Protein AF-A0AAJ1VF23-F1 (afdb_monomer_lite)

pLDDT: mean 77.99, std 12.06, range [41.28, 95.44]

Foldseek 3Di:
DDLVVLVVLLVVQLVVCVVVVQDDPPDDPLVSSVSSVVVCVVVVQKDWDPPDAPDDDPHTGIDGDPVSVVVVVVVVVVVVVVVVVVVVVVVVVVVVVVVCVVCVVVVVVVVVVVVVVVVVVVVVD

Secondary structure (DSSP, 8-state):
--HHHHHHHHHHHHHHHHHTTSS-TTS-HHHHHHHHHHHHHHTTSEEE-SS--SEEETTEEEEE-HHHHHHHHHHHHHHHHHHHHHHHHHHHHHHHHHHHHHHHHHHHHHHHHHHHHHHHHHHH-

Sequence (125 aa):
MEIHEVYDEIDFFVKKVVEKGVISNTMCENEKLSLAFRYLKSENIIVSNGTKSQFISGMNSFVIKKKGIELFLKEKEYTENLEKKIKELSIKDLKGNIFQNKYWWIFIIINFFISIAIVFIGKFL

Organism: NCBI:txid985043

Radius of gyration: 29.18 Å; chains: 1; bounding box: 76×28×71 Å

Structure (mmCIF, N/CA/C/O backbone):
data_AF-A0AAJ1VF23-F1
#
_entry.id   AF-A0AAJ1VF23-F1
#
loop_
_atom_site.group_PDB
_atom_site.id
_atom_site.type_symbol
_atom_site.label_atom_id
_atom_site.label_alt_id
_atom_site.label_comp_id
_atom_site.label_asym_id
_atom_site.label_entity_id
_atom_site.label_seq_id
_atom_site.pdbx_PDB_ins_code
_atom_site.Cartn_x
_atom_site.Cartn_y
_atom_site.Cartn_z
_atom_site.occupancy
_atom_site.B_iso_or_equiv
_atom_site.auth_seq_id
_atom_site.auth_comp_id
_atom_site.auth_asym_id
_atom_site.auth_atom_id
_atom_site.pdbx_PDB_model_num
ATOM 1 N N . MET A 1 1 ? 22.154 3.986 -3.456 1.00 45.94 1 MET A N 1
ATOM 2 C CA . MET A 1 1 ? 20.989 3.274 -3.996 1.00 45.94 1 MET A CA 1
ATOM 3 C C . MET A 1 1 ? 21.271 1.814 -3.756 1.00 45.94 1 MET A C 1
ATOM 5 O O . MET A 1 1 ? 22.079 1.216 -4.463 1.00 45.94 1 MET A O 1
ATOM 9 N N . GLU A 1 2 ? 20.798 1.335 -2.614 1.00 41.28 2 GLU A N 1
ATOM 10 C CA . GLU A 1 2 ? 21.008 -0.046 -2.195 1.00 41.28 2 GLU A CA 1
ATOM 11 C C . GLU A 1 2 ? 20.174 -0.954 -3.099 1.00 41.28 2 GLU A C 1
ATOM 13 O O . GLU A 1 2 ? 19.095 -0.575 -3.548 1.00 41.28 2 GLU A O 1
ATOM 18 N N . ILE A 1 3 ? 20.681 -2.149 -3.391 1.00 48.78 3 ILE A N 1
ATOM 19 C CA . ILE A 1 3 ? 20.069 -3.107 -4.326 1.00 48.78 3 ILE A CA 1
ATOM 20 C C . ILE A 1 3 ? 18.597 -3.410 -3.966 1.00 48.78 3 ILE A C 1
ATOM 22 O O . ILE A 1 3 ? 17.820 -3.756 -4.847 1.00 48.78 3 ILE A O 1
ATOM 26 N N . HIS A 1 4 ? 18.195 -3.228 -2.704 1.00 47.97 4 HIS A N 1
ATOM 27 C CA . HIS A 1 4 ? 16.820 -3.410 -2.235 1.00 47.97 4 HIS A CA 1
ATOM 28 C C . HIS A 1 4 ? 15.820 -2.365 -2.758 1.00 47.97 4 HIS A C 1
ATOM 30 O O . HIS A 1 4 ? 14.727 -2.750 -3.158 1.00 47.97 4 HIS A O 1
ATOM 36 N N . GLU A 1 5 ? 16.190 -1.082 -2.849 1.00 56.66 5 GLU A N 1
ATOM 37 C CA . GLU A 1 5 ? 15.273 -0.006 -3.293 1.00 56.66 5 GLU A CA 1
ATOM 38 C C . GLU A 1 5 ? 14.802 -0.214 -4.741 1.00 56.66 5 GLU A C 1
ATOM 40 O O . GLU A 1 5 ? 13.690 0.124 -5.133 1.00 56.66 5 GLU A O 1
ATOM 45 N N . VAL A 1 6 ? 15.673 -0.833 -5.528 1.00 59.69 6 VAL A N 1
ATOM 46 C CA . VAL A 1 6 ? 15.496 -1.157 -6.939 1.00 59.69 6 VAL A CA 1
ATOM 47 C C . VAL A 1 6 ? 14.414 -2.246 -7.111 1.00 59.69 6 VAL A C 1
ATOM 49 O O . VAL A 1 6 ? 13.524 -2.125 -7.953 1.00 59.69 6 VAL A O 1
ATOM 52 N N . TYR A 1 7 ? 14.403 -3.297 -6.292 1.00 63.59 7 TYR A N 1
ATOM 53 C CA . TYR A 1 7 ? 13.386 -4.351 -6.432 1.00 63.59 7 TYR A CA 1
ATOM 54 C C . TYR A 1 7 ? 11.966 -3.858 -6.122 1.00 63.59 7 TYR A C 1
ATOM 56 O O . TYR A 1 7 ? 11.038 -4.208 -6.854 1.00 63.59 7 TYR A O 1
ATOM 64 N N . ASP A 1 8 ? 11.814 -2.984 -5.126 1.00 70.00 8 ASP A N 1
ATOM 65 C CA . ASP A 1 8 ? 10.519 -2.405 -4.746 1.00 70.00 8 ASP A CA 1
ATOM 66 C C . ASP A 1 8 ? 9.925 -1.536 -5.868 1.00 70.00 8 ASP A C 1
ATOM 68 O O . ASP A 1 8 ? 8.719 -1.568 -6.130 1.00 70.00 8 ASP A O 1
ATOM 72 N N . GLU A 1 9 ? 10.774 -0.787 -6.578 1.00 70.81 9 GLU A N 1
ATOM 73 C CA . GLU A 1 9 ? 10.363 0.022 -7.726 1.00 70.81 9 GLU A CA 1
ATOM 74 C C . GLU A 1 9 ? 9.833 -0.848 -8.876 1.00 70.81 9 GLU A C 1
ATOM 76 O O . GLU A 1 9 ? 8.793 -0.532 -9.462 1.00 70.81 9 GLU A O 1
ATOM 81 N N . ILE A 1 10 ? 10.514 -1.954 -9.204 1.00 75.56 10 ILE A N 1
ATOM 82 C CA . ILE A 1 10 ? 10.051 -2.879 -10.251 1.00 75.56 10 ILE A CA 1
ATOM 83 C C . ILE A 1 10 ? 8.731 -3.520 -9.849 1.00 75.56 10 ILE A C 1
ATOM 85 O O . ILE A 1 10 ? 7.803 -3.534 -10.661 1.00 75.56 10 ILE A O 1
ATOM 89 N N . ASP A 1 11 ? 8.648 -4.058 -8.635 1.00 78.44 11 ASP A N 1
ATOM 90 C CA . ASP A 1 11 ? 7.465 -4.786 -8.187 1.00 78.44 11 ASP A CA 1
ATOM 91 C C . ASP A 1 11 ? 6.229 -3.878 -8.186 1.00 78.44 11 ASP A C 1
ATOM 93 O O . ASP A 1 11 ? 5.173 -4.246 -8.710 1.00 78.44 11 ASP A O 1
ATOM 97 N N . PHE A 1 12 ? 6.398 -2.620 -7.758 1.00 82.62 12 PHE A N 1
ATOM 98 C CA . PHE A 1 12 ? 5.371 -1.590 -7.884 1.00 82.62 12 PHE A CA 1
ATOM 99 C C . PHE A 1 12 ? 4.857 -1.453 -9.324 1.00 82.62 12 PHE A C 1
ATOM 101 O O . PHE A 1 12 ? 3.646 -1.465 -9.571 1.00 82.62 12 PHE A O 1
ATOM 108 N N . PHE A 1 13 ? 5.759 -1.326 -10.299 1.00 81.62 13 PHE A N 1
ATOM 109 C CA . PHE A 1 13 ? 5.348 -1.172 -11.689 1.00 81.62 13 PHE A CA 1
ATOM 110 C C . PHE A 1 13 ? 4.708 -2.436 -12.255 1.00 81.62 13 PHE A C 1
ATOM 112 O O . PHE A 1 13 ? 3.707 -2.327 -12.961 1.00 81.62 13 PHE A O 1
ATOM 119 N N . VAL A 1 14 ? 5.226 -3.623 -11.940 1.00 81.69 14 VAL A N 1
ATOM 120 C CA . VAL A 1 14 ? 4.637 -4.902 -12.366 1.00 81.69 14 VAL A CA 1
ATOM 121 C C . VAL A 1 14 ? 3.210 -5.023 -11.837 1.00 81.69 14 VAL A C 1
ATOM 123 O O . VAL A 1 14 ? 2.287 -5.274 -12.616 1.00 81.69 14 VAL A O 1
ATOM 126 N N . LYS A 1 15 ? 3.004 -4.745 -10.547 1.00 83.44 15 LYS A N 1
ATOM 127 C CA . LYS A 1 15 ? 1.683 -4.735 -9.914 1.00 83.44 15 LYS A CA 1
ATOM 128 C C . LYS A 1 15 ? 0.730 -3.757 -10.598 1.00 83.44 15 LYS A C 1
ATOM 130 O O . LYS A 1 15 ? -0.398 -4.116 -10.919 1.00 83.44 15 LYS A O 1
ATOM 135 N N . LYS A 1 16 ? 1.194 -2.552 -10.925 1.00 82.31 16 LYS A N 1
ATOM 136 C CA . LYS A 1 16 ? 0.382 -1.547 -11.627 1.00 82.31 16 LYS A CA 1
ATOM 137 C C . LYS A 1 16 ? -0.034 -1.988 -13.034 1.00 82.31 16 LYS A C 1
ATOM 139 O O . LYS A 1 16 ? -1.115 -1.641 -13.505 1.00 82.31 16 LYS A O 1
ATOM 144 N N . VAL A 1 17 ? 0.823 -2.731 -13.732 1.00 82.94 17 VAL A N 1
ATOM 145 C CA . VAL A 1 17 ? 0.514 -3.285 -15.061 1.00 82.94 17 VAL A CA 1
ATOM 146 C C . VAL A 1 17 ? -0.508 -4.422 -14.959 1.00 82.94 17 VAL A C 1
ATOM 148 O O . VAL A 1 17 ? -1.411 -4.515 -15.793 1.00 82.94 17 VAL A O 1
ATOM 151 N N . VAL A 1 18 ? -0.413 -5.235 -13.908 1.00 83.62 18 VAL A N 1
ATOM 152 C CA . VAL A 1 18 ? -1.404 -6.258 -13.557 1.00 83.62 18 VAL A CA 1
ATOM 153 C C . VAL A 1 18 ? -2.764 -5.633 -13.225 1.00 83.62 18 VAL A C 1
ATOM 155 O O . VAL A 1 18 ? -3.775 -6.049 -13.784 1.00 83.62 18 VAL A O 1
ATOM 158 N N . GLU A 1 19 ? -2.807 -4.595 -12.387 1.00 82.25 19 GLU A N 1
ATOM 159 C CA . GLU A 1 19 ? -4.043 -3.878 -12.023 1.00 82.25 19 GLU A CA 1
ATOM 160 C C . GLU A 1 19 ? -4.741 -3.253 -13.237 1.00 82.25 19 GLU A C 1
ATOM 162 O O . GLU A 1 19 ? -5.967 -3.204 -13.304 1.00 82.25 19 GLU A O 1
ATOM 167 N N . LYS A 1 20 ? -3.967 -2.822 -14.238 1.00 80.38 20 LYS A N 1
ATOM 168 C CA . LYS A 1 20 ? -4.489 -2.334 -15.523 1.00 80.38 20 LYS A CA 1
ATOM 169 C C . LYS A 1 20 ? -5.028 -3.441 -16.440 1.00 80.38 20 LYS A C 1
ATOM 171 O O . LYS A 1 20 ? -5.524 -3.126 -17.519 1.00 80.38 20 LYS A O 1
ATOM 176 N N . GLY A 1 21 ? -4.908 -4.713 -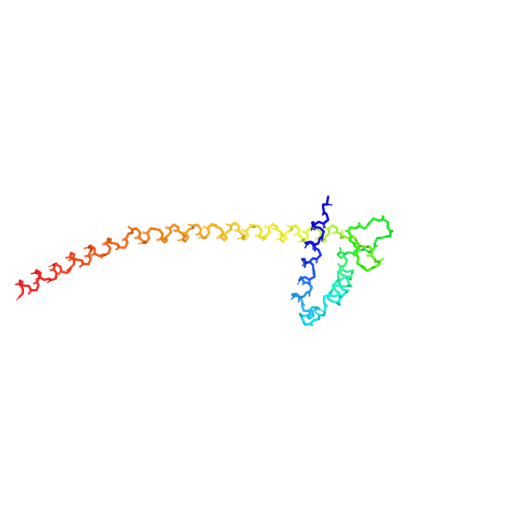16.059 1.00 78.94 21 GLY A N 1
ATOM 177 C CA . GLY A 1 21 ? -5.383 -5.861 -16.835 1.00 78.94 21 GLY A CA 1
ATOM 178 C C . GLY A 1 21 ? -4.508 -6.225 -18.037 1.00 78.94 21 GLY A C 1
ATOM 179 O O . GLY A 1 21 ? -4.926 -7.015 -18.878 1.00 78.94 21 GLY A O 1
ATOM 180 N N . VAL A 1 22 ? -3.298 -5.666 -18.138 1.00 76.94 22 VAL A N 1
ATOM 181 C CA . VAL A 1 22 ? -2.366 -5.950 -19.246 1.00 76.94 22 VAL A CA 1
ATOM 182 C C . VAL A 1 22 ? -1.701 -7.320 -19.071 1.00 76.94 22 VAL A C 1
ATOM 184 O O . VAL A 1 22 ? -1.320 -7.957 -20.051 1.00 76.94 22 VAL A O 1
ATOM 187 N N . ILE A 1 23 ? -1.565 -7.785 -17.826 1.00 80.44 23 ILE A N 1
ATOM 188 C CA . ILE A 1 23 ? -0.938 -9.060 -17.468 1.00 80.44 23 ILE A CA 1
ATOM 189 C C . ILE A 1 23 ? -1.907 -9.854 -16.594 1.00 80.44 23 ILE A C 1
ATOM 191 O O . ILE A 1 23 ? -2.470 -9.315 -15.644 1.00 80.44 23 ILE A O 1
ATOM 195 N N . SER A 1 24 ? -2.079 -11.143 -16.895 1.00 75.56 24 SER A N 1
ATOM 196 C CA . SER A 1 24 ? -2.911 -12.031 -16.080 1.00 75.56 24 SER A CA 1
ATOM 197 C C . SER A 1 24 ? -2.193 -12.463 -14.800 1.00 75.56 24 SER A C 1
ATOM 199 O O . SER A 1 24 ? -1.013 -12.826 -14.813 1.00 75.56 24 SER A O 1
ATOM 201 N N . ASN A 1 25 ? -2.944 -12.549 -13.701 1.00 71.62 25 ASN A N 1
ATOM 202 C CA . ASN A 1 25 ? -2.461 -13.088 -12.428 1.00 71.62 25 ASN A CA 1
ATOM 203 C C . ASN A 1 25 ? -2.074 -14.568 -12.493 1.00 71.62 25 ASN A C 1
ATOM 205 O O . ASN A 1 25 ? -1.297 -15.021 -11.654 1.00 71.62 25 ASN A O 1
ATOM 209 N N . THR A 1 26 ? -2.551 -15.302 -13.497 1.00 73.88 26 THR A N 1
ATOM 210 C CA . THR A 1 26 ? -2.288 -16.738 -13.668 1.00 73.88 26 THR A CA 1
ATOM 211 C C . THR A 1 26 ? -0.977 -17.051 -14.395 1.00 73.88 26 THR A C 1
ATOM 213 O O . THR A 1 26 ? -0.611 -18.217 -14.494 1.00 73.88 26 THR A O 1
ATOM 216 N N . MET A 1 27 ? -0.271 -16.039 -14.913 1.00 75.69 27 MET A N 1
ATOM 217 C CA . MET A 1 27 ? 0.988 -16.221 -15.651 1.00 75.69 27 MET A CA 1
ATOM 218 C C . MET A 1 27 ? 2.180 -16.520 -14.729 1.00 75.69 27 MET A C 1
ATOM 220 O O . MET A 1 27 ? 2.195 -16.123 -13.558 1.00 75.69 27 MET A O 1
ATOM 224 N N . CYS A 1 28 ? 3.207 -17.175 -15.278 1.00 77.31 28 CYS A N 1
ATOM 225 C CA . CYS A 1 28 ? 4.479 -17.404 -14.590 1.00 77.31 28 CYS A CA 1
ATOM 226 C C . CYS A 1 28 ? 5.217 -16.071 -14.347 1.00 77.31 28 CYS A C 1
ATOM 228 O O . CYS A 1 28 ? 5.140 -15.158 -15.169 1.00 77.31 28 CYS A O 1
ATOM 230 N N . GLU A 1 29 ? 5.953 -15.943 -13.238 1.00 74.12 29 GLU A N 1
ATOM 231 C CA . GLU A 1 29 ? 6.621 -14.688 -12.839 1.00 74.12 29 GLU A CA 1
ATOM 232 C C . GLU A 1 29 ? 7.556 -14.123 -13.916 1.00 74.12 29 GLU A C 1
ATOM 234 O O . GLU A 1 29 ? 7.521 -12.927 -14.207 1.00 74.12 29 GLU A O 1
ATOM 239 N 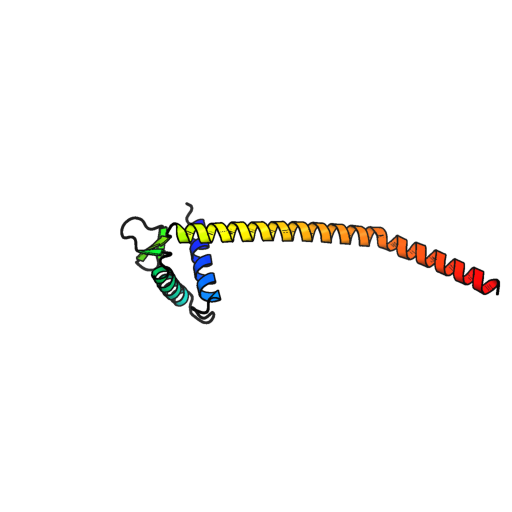N . ASN A 1 30 ? 8.327 -14.983 -14.583 1.00 72.25 30 ASN A N 1
ATOM 240 C CA . ASN A 1 30 ? 9.238 -14.559 -15.650 1.00 72.25 30 ASN A CA 1
ATOM 241 C C . ASN A 1 30 ? 8.496 -13.973 -16.863 1.00 72.25 30 ASN A C 1
ATOM 243 O O . ASN A 1 30 ? 8.962 -13.017 -17.488 1.00 72.25 30 ASN A O 1
ATOM 247 N N . GLU A 1 31 ? 7.321 -14.514 -17.190 1.00 73.50 31 GLU A N 1
ATOM 248 C CA . GLU A 1 31 ? 6.481 -14.005 -18.277 1.00 73.50 31 GLU A CA 1
ATOM 249 C C . GLU A 1 31 ? 5.834 -12.674 -17.895 1.00 73.50 31 GLU A C 1
ATOM 251 O O . GLU A 1 31 ? 5.837 -11.736 -18.697 1.00 73.50 31 GLU A O 1
ATOM 256 N N . LYS A 1 32 ? 5.356 -12.559 -16.648 1.00 78.62 32 LYS A N 1
ATOM 257 C CA . LYS A 1 32 ? 4.828 -11.307 -16.090 1.00 78.62 32 LYS A CA 1
ATOM 258 C C . LYS A 1 32 ? 5.872 -10.198 -16.173 1.00 78.62 32 LYS A C 1
ATOM 260 O O . LYS A 1 32 ? 5.583 -9.129 -16.701 1.00 78.62 32 LYS A O 1
ATOM 265 N N . LEU A 1 33 ? 7.099 -10.467 -15.733 1.00 76.75 33 LEU A N 1
ATOM 266 C CA . LEU A 1 33 ? 8.198 -9.504 -15.787 1.00 76.75 33 LEU A CA 1
ATOM 267 C C . LEU A 1 33 ? 8.510 -9.073 -17.223 1.00 76.75 33 LEU A C 1
ATOM 269 O O . LEU A 1 33 ? 8.597 -7.880 -17.506 1.00 76.75 33 LEU A O 1
ATOM 273 N N . SER A 1 34 ? 8.617 -10.020 -18.155 1.00 76.44 34 SER A N 1
ATOM 274 C CA . SER A 1 34 ? 8.899 -9.723 -19.565 1.00 76.44 34 SER A CA 1
ATOM 275 C C . SER A 1 34 ? 7.824 -8.835 -20.209 1.00 76.44 34 SER A C 1
ATOM 277 O O . SER A 1 34 ? 8.139 -7.840 -20.876 1.00 76.44 34 SER A O 1
ATOM 279 N N . LEU A 1 35 ? 6.546 -9.147 -19.975 1.00 79.31 35 LEU A N 1
ATOM 280 C CA . LEU A 1 35 ? 5.422 -8.352 -20.473 1.00 79.31 35 LEU A CA 1
ATOM 281 C C . LEU A 1 35 ? 5.352 -6.980 -19.799 1.00 79.31 35 LEU A C 1
ATOM 283 O O . LEU A 1 35 ? 5.131 -5.978 -20.484 1.00 79.31 35 LEU A O 1
ATOM 287 N N . ALA A 1 36 ? 5.613 -6.913 -18.492 1.00 81.94 36 ALA A N 1
ATOM 288 C CA . ALA A 1 36 ? 5.658 -5.661 -17.751 1.00 81.94 36 ALA A CA 1
ATOM 289 C C . ALA A 1 36 ? 6.754 -4.752 -18.305 1.00 81.94 36 ALA A C 1
ATOM 291 O O . ALA A 1 36 ? 6.477 -3.606 -18.646 1.00 81.94 36 ALA A O 1
ATOM 292 N N . PHE A 1 37 ? 7.971 -5.260 -18.512 1.00 80.12 37 PHE A N 1
ATOM 293 C CA . PHE A 1 37 ? 9.053 -4.473 -19.104 1.00 80.12 37 PHE A CA 1
ATOM 294 C C . PHE A 1 37 ? 8.725 -3.999 -20.522 1.00 80.12 37 PHE A C 1
ATOM 296 O O . PHE A 1 37 ? 9.009 -2.849 -20.864 1.00 80.12 37 PHE A O 1
ATOM 303 N N . ARG A 1 38 ? 8.082 -4.832 -21.349 1.00 79.50 38 ARG A N 1
ATOM 304 C CA . ARG A 1 38 ? 7.600 -4.414 -22.675 1.00 79.50 38 ARG A CA 1
ATOM 305 C C . ARG A 1 38 ? 6.616 -3.249 -22.584 1.00 79.50 38 ARG A C 1
ATOM 307 O O . ARG A 1 38 ? 6.793 -2.263 -23.298 1.00 79.50 38 ARG A O 1
ATOM 314 N N . TYR A 1 39 ? 5.634 -3.345 -21.695 1.00 83.00 39 TYR A N 1
ATOM 315 C CA . TYR A 1 39 ? 4.633 -2.303 -21.489 1.00 83.00 39 TYR A CA 1
ATOM 316 C C . TYR A 1 39 ? 5.244 -1.014 -20.916 1.00 83.00 39 TYR A C 1
ATOM 318 O O . TYR A 1 39 ? 5.009 0.083 -21.414 1.00 83.00 39 TYR A O 1
ATOM 326 N N . LEU A 1 40 ? 6.105 -1.121 -19.906 1.00 83.38 40 LEU A N 1
ATOM 327 C CA . LEU A 1 40 ? 6.786 0.033 -19.313 1.00 83.38 40 LEU A CA 1
ATOM 328 C C . LEU A 1 40 ? 7.703 0.733 -20.324 1.00 83.38 40 LEU A C 1
ATOM 330 O O . LEU A 1 40 ? 7.865 1.955 -20.275 1.00 83.38 40 LEU A O 1
ATOM 334 N N . LYS A 1 41 ? 8.285 -0.023 -21.264 1.00 81.62 41 LYS A N 1
ATOM 335 C CA . LYS A 1 41 ? 9.055 0.531 -22.379 1.00 81.62 41 LYS A CA 1
ATOM 336 C C . LYS A 1 41 ? 8.155 1.276 -23.368 1.00 81.62 41 LYS A C 1
ATOM 338 O O . LYS A 1 41 ? 8.520 2.380 -23.766 1.00 81.62 41 LYS A O 1
ATOM 343 N N . SER A 1 42 ? 6.990 0.730 -23.740 1.00 81.31 42 SER A N 1
ATOM 344 C CA . SER A 1 42 ? 6.040 1.428 -24.628 1.00 81.31 42 SER A CA 1
ATOM 345 C C . SER A 1 42 ? 5.462 2.693 -23.994 1.00 81.31 42 SER A C 1
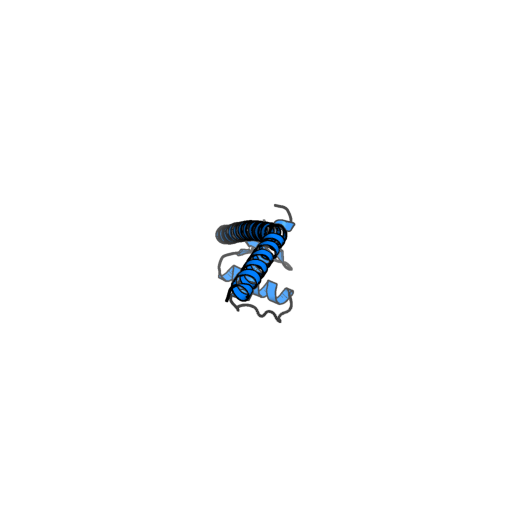ATOM 347 O O . SER A 1 42 ? 5.295 3.697 -24.676 1.00 81.31 42 SER A O 1
ATOM 349 N N . GLU A 1 43 ? 5.249 2.686 -22.679 1.00 81.19 43 GLU A N 1
ATOM 350 C CA . GLU A 1 43 ? 4.804 3.850 -21.897 1.00 81.19 43 GLU A CA 1
ATOM 351 C C . GLU A 1 43 ? 5.921 4.871 -21.622 1.00 81.19 43 GLU A C 1
ATOM 353 O O . GLU A 1 43 ? 5.705 5.896 -20.966 1.00 81.19 43 GLU A O 1
ATOM 358 N N . ASN A 1 44 ? 7.132 4.608 -22.123 1.00 80.44 44 ASN A N 1
ATOM 359 C CA . ASN A 1 44 ? 8.297 5.468 -21.967 1.00 80.44 44 ASN A CA 1
ATOM 360 C C . ASN A 1 44 ? 8.686 5.708 -20.492 1.00 80.44 44 ASN A C 1
ATOM 362 O O . ASN A 1 44 ? 9.212 6.768 -20.143 1.00 80.44 44 ASN A O 1
ATOM 366 N N . ILE A 1 45 ? 8.407 4.730 -19.626 1.00 81.94 45 ILE A N 1
ATOM 367 C CA . ILE A 1 45 ? 8.735 4.740 -18.193 1.00 81.94 45 ILE A CA 1
ATOM 368 C C . ILE A 1 45 ? 10.154 4.209 -17.976 1.00 81.94 45 ILE A C 1
ATOM 370 O O . ILE A 1 45 ? 10.877 4.737 -17.134 1.00 81.94 45 ILE A O 1
ATOM 374 N N . ILE A 1 46 ? 10.580 3.227 -18.775 1.00 81.69 46 ILE A N 1
ATOM 375 C CA . ILE A 1 46 ? 11.931 2.652 -18.729 1.00 81.69 46 ILE A CA 1
ATOM 376 C C . ILE A 1 46 ? 12.631 2.738 -20.085 1.00 81.69 46 ILE A C 1
ATOM 378 O O . ILE A 1 46 ? 11.987 2.742 -21.136 1.00 81.69 46 ILE A O 1
ATOM 382 N N . VAL A 1 47 ? 13.964 2.767 -20.071 1.00 79.56 47 VAL A N 1
ATOM 383 C CA . VAL A 1 47 ? 14.807 2.699 -21.275 1.00 79.56 47 VAL A CA 1
ATOM 384 C C . VAL A 1 47 ? 15.916 1.674 -21.081 1.00 79.56 47 VAL A C 1
ATOM 386 O O . VAL A 1 47 ? 16.484 1.562 -19.998 1.00 79.56 47 VAL A O 1
ATOM 389 N N . SER A 1 48 ? 16.227 0.923 -22.139 1.00 72.50 48 SER A N 1
ATOM 390 C CA . SER A 1 48 ? 17.381 0.023 -22.174 1.00 72.50 48 SER A CA 1
ATOM 391 C C . SER A 1 48 ? 18.670 0.841 -22.205 1.00 72.50 48 SER A C 1
ATOM 393 O O . SER A 1 48 ? 18.839 1.667 -23.102 1.00 72.50 48 SER A O 1
ATOM 395 N N . ASN A 1 49 ? 19.573 0.616 -21.257 1.00 65.06 49 ASN A N 1
ATOM 396 C CA . ASN A 1 49 ? 20.845 1.323 -21.185 1.00 65.06 49 ASN A CA 1
ATOM 397 C C . ASN A 1 49 ? 22.006 0.358 -21.430 1.00 65.06 49 ASN A C 1
ATOM 399 O O . ASN A 1 49 ? 22.072 -0.673 -20.776 1.00 65.06 49 ASN A O 1
ATOM 403 N N . GLY A 1 50 ? 22.924 0.689 -22.339 1.00 56.22 50 GLY A N 1
ATOM 404 C CA . GLY A 1 50 ? 24.085 -0.153 -22.653 1.00 56.22 50 GLY A CA 1
ATOM 405 C C . GLY A 1 50 ? 25.250 -0.037 -21.663 1.00 56.22 50 GLY A C 1
ATOM 406 O O . GLY A 1 50 ? 26.143 -0.872 -21.698 1.00 56.22 50 GLY A O 1
ATOM 407 N N . THR A 1 51 ? 25.275 0.988 -20.798 1.00 53.50 51 THR A N 1
ATOM 408 C CA . THR A 1 51 ? 26.473 1.303 -19.986 1.00 53.50 51 THR A CA 1
ATOM 409 C C . THR A 1 51 ? 26.216 1.671 -18.521 1.00 53.50 51 THR A C 1
ATOM 411 O O . THR A 1 51 ? 27.138 1.576 -17.717 1.00 53.50 51 THR A O 1
ATOM 414 N N . LYS A 1 52 ? 24.996 2.065 -18.124 1.00 52.66 52 LYS A N 1
ATOM 415 C CA . LYS A 1 52 ? 24.636 2.317 -16.710 1.00 52.66 52 LYS A CA 1
ATOM 416 C C . LYS A 1 52 ? 23.291 1.679 -16.373 1.00 52.66 52 LYS A C 1
ATOM 418 O O . LYS A 1 52 ? 22.241 2.270 -16.602 1.00 52.66 52 LYS A O 1
ATOM 423 N N . SER A 1 53 ? 23.312 0.452 -15.877 1.00 51.66 53 SER A N 1
ATOM 424 C CA . SER A 1 53 ? 22.108 -0.275 -15.480 1.00 51.66 53 SER A CA 1
ATOM 425 C C . SER A 1 53 ? 21.692 0.092 -14.059 1.00 51.66 53 SER A C 1
ATOM 427 O O . SER A 1 53 ? 22.513 -0.004 -13.152 1.00 51.66 53 SER A O 1
ATOM 429 N N . GLN A 1 54 ? 20.428 0.457 -13.852 1.00 57.16 54 GLN A N 1
ATOM 430 C CA . GLN A 1 54 ? 19.820 0.402 -12.516 1.00 57.16 54 GLN A CA 1
ATOM 431 C C . GLN A 1 54 ? 19.216 -0.987 -12.257 1.00 57.16 54 GLN A C 1
ATOM 433 O O . GLN A 1 54 ? 19.156 -1.424 -11.118 1.00 57.16 54 GLN A O 1
ATOM 438 N N . PHE A 1 55 ? 18.855 -1.710 -13.325 1.00 58.97 55 PHE A N 1
ATOM 439 C CA . PHE A 1 55 ? 18.171 -3.003 -13.273 1.00 58.97 55 PHE A CA 1
ATOM 440 C C . PHE A 1 55 ? 18.764 -3.971 -14.292 1.00 58.97 55 PHE A C 1
ATOM 442 O O . PHE A 1 55 ? 19.094 -3.536 -15.396 1.00 58.97 55 PHE A O 1
ATOM 449 N N . ILE A 1 56 ? 18.842 -5.265 -13.970 1.00 55.34 56 ILE A N 1
ATOM 450 C CA . ILE A 1 56 ? 19.272 -6.328 -14.891 1.00 55.34 56 ILE A CA 1
ATOM 451 C C . ILE A 1 56 ? 18.176 -7.394 -14.929 1.00 55.34 56 ILE A C 1
ATOM 453 O O . ILE A 1 56 ? 17.884 -8.009 -13.910 1.00 55.34 56 ILE A O 1
ATOM 457 N N . SER A 1 57 ? 17.582 -7.631 -16.100 1.00 53.84 57 SER A N 1
ATOM 458 C CA . SER A 1 57 ? 16.659 -8.754 -16.314 1.00 53.84 57 SER A CA 1
ATOM 459 C C . SER A 1 57 ? 17.178 -9.634 -17.442 1.00 53.84 57 SER A C 1
ATOM 461 O O . SER A 1 57 ? 17.196 -9.210 -18.602 1.00 53.84 57 SER A O 1
ATOM 463 N N . GLY A 1 58 ? 17.586 -10.861 -17.105 1.00 55.81 58 GLY A N 1
ATOM 464 C CA . GLY A 1 58 ? 18.057 -11.895 -18.034 1.00 55.81 58 GLY A CA 1
ATOM 465 C C . GLY A 1 58 ? 19.376 -11.553 -18.742 1.00 55.81 58 GLY A C 1
ATOM 466 O O . GLY A 1 58 ? 20.388 -12.191 -18.488 1.00 55.81 58 GLY A O 1
ATOM 467 N N . MET A 1 59 ? 19.365 -10.545 -19.619 1.00 50.34 59 MET A N 1
ATOM 468 C CA . MET A 1 59 ? 20.522 -10.041 -20.382 1.00 50.34 59 MET A CA 1
ATOM 469 C C . MET A 1 59 ? 20.464 -8.530 -20.677 1.00 50.34 59 MET A C 1
ATOM 471 O O . MET A 1 59 ? 21.413 -7.981 -21.228 1.00 50.34 59 MET A O 1
ATOM 475 N N . ASN A 1 60 ? 19.371 -7.843 -20.323 1.00 56.94 60 ASN A N 1
ATOM 476 C CA . ASN A 1 60 ? 19.176 -6.433 -20.650 1.00 56.94 60 ASN A CA 1
ATOM 477 C C . ASN A 1 60 ? 19.179 -5.568 -19.396 1.00 56.94 60 ASN A C 1
ATOM 479 O O . ASN A 1 60 ? 18.505 -5.868 -18.407 1.00 56.94 60 ASN A O 1
ATOM 483 N N . SER A 1 61 ? 19.904 -4.461 -19.487 1.00 64.75 61 SER A N 1
ATOM 484 C CA . SER A 1 61 ? 19.961 -3.435 -18.465 1.00 64.75 61 SER A CA 1
ATOM 485 C C . SER A 1 61 ? 18.961 -2.316 -18.722 1.00 64.75 61 SER A C 1
ATOM 487 O O . SER A 1 61 ? 18.922 -1.750 -19.817 1.00 64.75 61 SER A O 1
ATOM 489 N N . PHE A 1 62 ? 18.177 -1.959 -17.706 1.00 69.19 62 PHE A N 1
ATOM 490 C CA . PHE A 1 62 ? 17.170 -0.901 -17.793 1.00 69.19 62 PHE A CA 1
ATOM 491 C C . PHE A 1 62 ? 17.462 0.246 -16.819 1.00 69.19 62 PHE A C 1
ATOM 493 O O . PHE A 1 62 ? 18.145 0.075 -15.806 1.00 69.19 62 PHE A O 1
ATOM 500 N N . VAL A 1 63 ? 16.950 1.429 -17.159 1.00 75.44 63 VAL A N 1
ATOM 501 C CA . VAL A 1 63 ? 16.954 2.644 -16.335 1.00 75.44 63 VAL A CA 1
ATOM 502 C C . VAL A 1 63 ? 15.541 3.205 -16.304 1.00 75.44 63 VAL A C 1
ATOM 504 O O . VAL A 1 63 ? 14.908 3.343 -17.359 1.00 75.44 63 VAL A O 1
ATOM 507 N N . ILE A 1 64 ? 15.054 3.541 -15.110 1.00 78.69 64 ILE A N 1
ATOM 508 C CA . ILE A 1 64 ? 13.758 4.197 -14.942 1.00 78.69 64 ILE A CA 1
ATOM 509 C C . ILE A 1 64 ? 13.929 5.685 -15.245 1.00 78.69 64 ILE A C 1
ATOM 511 O O . ILE A 1 64 ? 14.842 6.359 -14.767 1.00 78.69 64 ILE A O 1
ATOM 515 N N . LYS A 1 65 ? 13.047 6.221 -16.084 1.00 81.44 65 LYS A N 1
ATOM 516 C CA . LYS A 1 65 ? 13.017 7.649 -16.403 1.00 81.44 65 LYS A CA 1
ATOM 517 C C . LYS A 1 65 ? 12.491 8.452 -15.223 1.00 81.44 65 LYS A C 1
ATOM 519 O O . LYS A 1 65 ? 11.693 7.963 -14.432 1.00 81.44 65 LYS A O 1
ATOM 524 N N . LYS A 1 66 ? 12.828 9.743 -15.192 1.00 77.94 66 LYS A N 1
ATOM 525 C CA . LYS A 1 66 ? 12.350 10.693 -14.173 1.00 77.94 66 LYS A CA 1
ATOM 526 C C . LYS A 1 66 ? 10.836 10.596 -13.913 1.00 77.94 66 LYS A C 1
ATOM 528 O O . LYS A 1 66 ? 10.428 10.538 -12.764 1.00 77.94 66 LYS A O 1
ATOM 533 N N . LYS A 1 67 ? 10.024 10.467 -14.972 1.00 79.31 67 LYS A N 1
ATOM 534 C CA . LYS A 1 67 ? 8.563 10.272 -14.877 1.00 79.31 67 LYS A CA 1
ATOM 535 C C . LYS A 1 67 ? 8.168 9.020 -14.078 1.00 79.31 67 LYS A C 1
ATOM 537 O O . LYS A 1 67 ? 7.185 9.048 -13.349 1.00 79.31 67 LYS A O 1
ATOM 542 N N . GLY A 1 68 ? 8.903 7.918 -14.232 1.00 79.31 68 GLY A N 1
ATOM 543 C CA . GLY A 1 68 ? 8.691 6.702 -13.447 1.00 79.31 68 GLY A CA 1
ATOM 544 C C . GLY A 1 68 ? 9.032 6.925 -11.977 1.00 79.31 68 GLY A C 1
ATOM 545 O O . GLY A 1 68 ? 8.207 6.649 -11.116 1.00 79.31 68 GLY A O 1
ATOM 546 N N . ILE A 1 69 ? 10.188 7.530 -11.702 1.00 80.00 69 ILE A N 1
ATOM 547 C CA . ILE A 1 69 ? 10.616 7.851 -10.333 1.00 80.00 69 ILE A CA 1
ATOM 548 C C . ILE A 1 69 ? 9.585 8.755 -9.636 1.00 80.00 69 ILE A C 1
ATOM 550 O O . ILE A 1 69 ? 9.181 8.478 -8.513 1.00 80.00 69 ILE A O 1
ATOM 554 N N . GLU A 1 70 ? 9.089 9.794 -10.314 1.00 82.44 70 GLU A N 1
ATOM 555 C CA . GLU A 1 70 ? 8.045 10.683 -9.783 1.00 82.44 70 GLU A CA 1
ATOM 556 C C . GLU A 1 70 ? 6.742 9.933 -9.461 1.00 82.44 70 GLU A C 1
ATOM 558 O O . GLU A 1 70 ? 6.119 10.187 -8.430 1.00 82.44 70 GLU A O 1
ATOM 563 N N . LEU A 1 71 ? 6.334 8.990 -10.317 1.00 83.31 71 LEU A N 1
ATOM 564 C CA . LEU A 1 71 ? 5.152 8.160 -10.073 1.00 83.31 71 LEU A CA 1
ATOM 565 C C . LEU A 1 71 ? 5.330 7.245 -8.860 1.00 83.31 71 LEU A C 1
ATOM 567 O O . LEU A 1 71 ? 4.391 7.101 -8.082 1.00 83.31 71 LEU A O 1
ATOM 571 N N . PHE A 1 72 ? 6.507 6.642 -8.708 1.00 83.19 72 PHE A N 1
ATOM 572 C CA . PHE A 1 72 ? 6.818 5.774 -7.576 1.00 83.19 72 PHE A CA 1
ATOM 573 C C . PHE A 1 72 ? 6.857 6.556 -6.259 1.00 83.19 72 PHE A C 1
ATOM 575 O O . PHE A 1 72 ? 6.196 6.175 -5.297 1.00 83.19 72 PHE A O 1
ATOM 582 N N . LEU A 1 73 ? 7.552 7.698 -6.229 1.00 82.88 73 LEU A N 1
ATOM 583 C CA . LEU A 1 73 ? 7.638 8.542 -5.034 1.00 82.88 73 LEU A CA 1
ATOM 584 C C . LEU A 1 73 ? 6.262 9.034 -4.576 1.00 82.88 73 LEU A C 1
ATOM 586 O O . LEU A 1 73 ? 5.973 9.017 -3.382 1.00 82.88 73 LEU A O 1
ATOM 590 N N . LYS A 1 74 ? 5.394 9.415 -5.519 1.00 87.06 74 LYS A N 1
ATOM 591 C CA . LYS A 1 74 ? 4.025 9.837 -5.206 1.00 87.06 74 LYS A CA 1
ATOM 592 C C . LYS A 1 74 ? 3.196 8.708 -4.589 1.00 87.06 74 LYS A C 1
ATOM 594 O O . LYS A 1 74 ? 2.422 8.957 -3.668 1.00 87.06 74 LYS A O 1
ATOM 599 N N . GLU A 1 75 ? 3.343 7.482 -5.087 1.00 85.81 75 GLU A N 1
ATOM 600 C CA . GLU A 1 75 ? 2.653 6.325 -4.510 1.00 85.81 75 GLU A CA 1
ATOM 601 C C . GLU A 1 75 ? 3.176 6.000 -3.110 1.00 85.81 75 GLU A C 1
ATOM 603 O O . GLU A 1 75 ? 2.398 5.728 -2.194 1.00 85.81 75 GLU A O 1
ATOM 608 N N . LYS A 1 76 ? 4.497 6.059 -2.929 1.00 85.19 76 LYS A N 1
ATOM 609 C CA . LYS A 1 76 ? 5.132 5.818 -1.637 1.00 85.19 76 LYS A CA 1
ATOM 610 C C . LYS A 1 76 ? 4.629 6.811 -0.593 1.00 85.19 76 LYS A C 1
ATOM 612 O O . LYS A 1 76 ? 4.165 6.401 0.465 1.00 85.19 76 LYS A O 1
ATOM 617 N N . GLU A 1 77 ? 4.610 8.099 -0.929 1.00 87.62 77 GLU A N 1
ATOM 618 C CA . GLU A 1 77 ? 4.065 9.145 -0.059 1.00 87.62 77 GLU A CA 1
ATOM 619 C C . GLU A 1 77 ? 2.577 8.913 0.258 1.00 87.62 77 GLU A C 1
ATOM 621 O O . GLU A 1 77 ? 2.133 9.078 1.397 1.00 87.62 77 GLU A O 1
ATOM 626 N N . TYR A 1 78 ? 1.787 8.499 -0.735 1.00 87.06 78 TYR A N 1
ATOM 627 C CA . TYR A 1 78 ? 0.380 8.164 -0.528 1.00 87.06 78 TYR A CA 1
ATOM 628 C C . TYR A 1 78 ? 0.203 6.986 0.441 1.00 87.06 78 TYR A C 1
ATOM 630 O O . TYR A 1 78 ? -0.610 7.069 1.365 1.00 87.06 78 TYR A O 1
ATOM 638 N N . THR A 1 79 ? 0.998 5.929 0.274 1.00 85.75 79 THR A N 1
ATOM 639 C CA . THR A 1 79 ? 0.973 4.731 1.124 1.00 85.75 79 THR A CA 1
ATOM 640 C C . THR A 1 79 ? 1.374 5.069 2.557 1.00 85.75 79 THR A C 1
ATOM 642 O O . THR A 1 79 ? 0.640 4.748 3.489 1.00 85.75 79 THR A O 1
ATOM 645 N N . GLU A 1 80 ? 2.457 5.823 2.747 1.00 88.12 80 GLU A N 1
ATOM 646 C CA . GLU A 1 80 ? 2.894 6.290 4.068 1.00 88.12 80 GLU A CA 1
ATOM 647 C C . GLU A 1 80 ? 1.817 7.142 4.763 1.00 88.12 80 GLU A C 1
ATOM 649 O O . GLU A 1 80 ? 1.594 7.037 5.973 1.00 88.12 80 GLU A O 1
ATOM 654 N N . ASN A 1 81 ? 1.106 7.982 4.009 1.00 89.69 81 ASN A N 1
ATOM 655 C CA . ASN A 1 81 ? 0.004 8.780 4.542 1.00 89.69 81 ASN A CA 1
ATOM 656 C C . ASN A 1 81 ? -1.212 7.925 4.926 1.00 89.69 81 ASN A C 1
ATOM 658 O O . ASN A 1 81 ? -1.872 8.216 5.929 1.00 89.69 81 ASN A O 1
ATOM 662 N N . LEU A 1 82 ? -1.519 6.873 4.164 1.00 87.50 82 LEU A N 1
ATOM 663 C CA . LEU A 1 82 ? -2.562 5.915 4.525 1.00 87.50 82 LEU A CA 1
ATOM 664 C C . LEU A 1 82 ? -2.198 5.139 5.789 1.00 87.50 82 LEU A C 1
ATOM 666 O O . LEU A 1 82 ? -3.029 5.037 6.689 1.00 87.50 82 LEU A O 1
ATOM 670 N N . GLU A 1 83 ? -0.963 4.660 5.908 1.00 87.56 83 GLU A N 1
ATOM 671 C CA . GLU A 1 83 ? -0.494 3.955 7.103 1.00 87.56 83 GLU A CA 1
ATOM 672 C C . GLU A 1 83 ? -0.573 4.834 8.354 1.00 87.56 83 GLU A C 1
ATOM 674 O O . GLU A 1 83 ? -1.055 4.387 9.398 1.00 87.56 83 GLU A O 1
ATOM 679 N N . LYS A 1 84 ? -0.188 6.114 8.249 1.00 89.56 84 LYS A N 1
ATOM 680 C CA . LYS A 1 84 ? -0.364 7.087 9.339 1.00 89.56 84 LYS A CA 1
ATOM 681 C C . LYS A 1 84 ? -1.831 7.215 9.744 1.00 89.56 84 LYS A C 1
ATOM 683 O O . LYS A 1 84 ? -2.134 7.136 10.932 1.00 89.56 84 LYS A O 1
ATOM 688 N N . LYS A 1 85 ? -2.751 7.338 8.781 1.00 88.81 85 LYS A N 1
ATOM 689 C CA . LYS A 1 85 ? -4.197 7.401 9.062 1.00 88.81 85 LYS A CA 1
ATOM 690 C C . LYS A 1 85 ? -4.722 6.125 9.714 1.00 88.81 85 LYS A C 1
ATOM 692 O O . LYS A 1 85 ? -5.489 6.214 10.668 1.00 88.81 85 LYS A O 1
ATOM 697 N N . ILE A 1 86 ? -4.301 4.952 9.241 1.00 89.44 86 ILE A N 1
ATOM 698 C CA . ILE A 1 86 ? -4.669 3.661 9.840 1.00 89.44 86 ILE A CA 1
ATOM 699 C C . ILE A 1 86 ? -4.179 3.602 11.286 1.00 89.44 86 ILE A C 1
ATOM 701 O O . ILE A 1 86 ? -4.928 3.201 12.172 1.00 89.44 86 ILE A O 1
ATOM 705 N N . LYS A 1 87 ? -2.947 4.044 11.546 1.00 88.06 87 LYS A N 1
ATOM 706 C CA . LYS A 1 87 ? -2.381 4.101 12.895 1.00 88.06 87 LYS A CA 1
ATOM 707 C C . LYS A 1 87 ? -3.140 5.071 13.801 1.00 88.06 87 LYS A C 1
ATOM 709 O O . LYS A 1 87 ? -3.389 4.766 14.961 1.00 88.06 87 LYS A O 1
ATOM 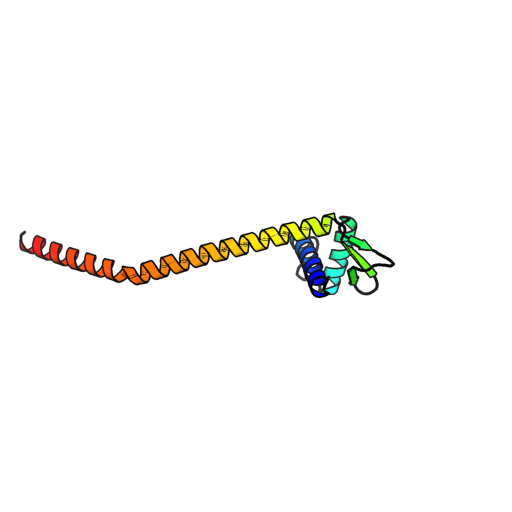714 N N . GLU A 1 88 ? -3.532 6.233 13.293 1.00 89.44 88 GLU A N 1
ATOM 715 C CA . GLU A 1 88 ? -4.344 7.186 14.054 1.00 89.44 88 GLU A CA 1
ATOM 716 C C . GLU A 1 88 ? -5.734 6.635 14.381 1.00 89.44 88 GLU A C 1
ATOM 718 O O . GLU A 1 88 ? -6.198 6.783 15.513 1.00 89.44 88 GLU A O 1
ATOM 723 N N . LEU A 1 89 ? -6.394 5.999 13.410 1.00 86.44 89 LEU A N 1
ATOM 724 C CA . LEU A 1 89 ? -7.697 5.365 13.602 1.00 86.44 89 LEU A CA 1
ATOM 725 C C . LEU A 1 89 ? -7.604 4.201 14.587 1.00 86.44 89 LEU A C 1
ATOM 727 O O . LEU A 1 89 ? -8.378 4.162 15.536 1.00 86.44 89 LEU A O 1
ATOM 731 N N . SER A 1 90 ? -6.601 3.333 14.456 1.00 84.06 90 SER A N 1
ATOM 732 C CA . SER A 1 90 ? -6.416 2.215 15.383 1.00 84.06 90 SER A CA 1
ATOM 733 C C . SER A 1 90 ? -6.135 2.689 16.809 1.00 84.06 90 SER A C 1
ATOM 735 O O . SER A 1 90 ? -6.687 2.134 17.756 1.00 84.06 90 SER A O 1
ATOM 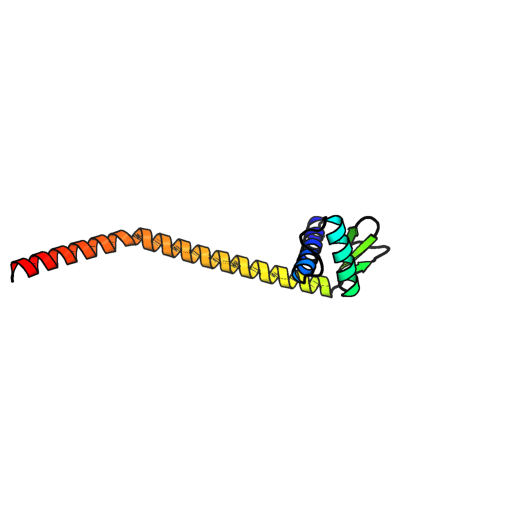737 N N . ILE A 1 91 ? -5.362 3.767 16.992 1.00 84.56 91 ILE A N 1
ATOM 738 C CA . ILE A 1 91 ? -5.163 4.392 18.309 1.00 84.56 91 ILE A CA 1
ATOM 739 C C . ILE A 1 91 ? -6.476 4.966 18.854 1.00 84.56 91 ILE A C 1
ATOM 741 O O . ILE A 1 91 ? -6.737 4.848 20.054 1.00 84.56 91 ILE A O 1
ATOM 745 N N . LYS A 1 92 ? -7.298 5.608 18.014 1.00 81.81 92 LYS A N 1
ATOM 746 C CA . LYS A 1 92 ? -8.615 6.120 18.425 1.00 81.81 92 LYS A CA 1
ATOM 747 C C . LYS A 1 92 ? -9.544 4.985 18.846 1.00 81.81 92 LYS A C 1
ATOM 749 O O . LYS A 1 92 ? -10.157 5.101 19.905 1.00 81.81 92 LYS A O 1
ATOM 754 N N . ASP A 1 93 ? -9.580 3.891 18.096 1.00 80.56 93 ASP A N 1
ATOM 755 C CA . ASP A 1 93 ? -10.396 2.716 18.407 1.00 80.56 93 ASP A CA 1
ATOM 756 C C . ASP A 1 93 ? -9.925 2.034 19.693 1.00 80.56 93 ASP A C 1
ATOM 758 O O . ASP A 1 93 ? -10.734 1.745 20.571 1.00 80.56 93 ASP A O 1
ATOM 762 N N . LEU A 1 94 ? -8.610 1.867 19.872 1.00 79.38 94 LEU A N 1
ATOM 763 C CA . LEU A 1 94 ? -8.015 1.364 21.114 1.00 79.38 94 LEU A CA 1
ATOM 764 C C . LEU A 1 94 ? -8.394 2.236 22.312 1.00 79.38 94 LEU A C 1
ATOM 766 O O . LEU A 1 94 ? -8.799 1.714 23.350 1.00 79.38 94 LEU A O 1
ATOM 770 N N . LYS A 1 95 ? -8.312 3.565 22.177 1.00 78.56 95 LYS A N 1
ATOM 771 C CA . LYS A 1 95 ? -8.752 4.492 23.227 1.00 78.56 95 LYS A CA 1
ATOM 772 C C . LYS A 1 95 ? -10.248 4.339 23.497 1.00 78.56 95 LYS A C 1
ATOM 774 O O . LYS A 1 95 ? -10.620 4.167 24.651 1.00 78.56 95 LYS A O 1
ATOM 779 N N . GLY A 1 96 ? -11.093 4.344 22.468 1.00 77.88 96 GLY A N 1
ATOM 780 C CA . GLY A 1 96 ? -12.537 4.148 22.606 1.00 77.88 96 GLY A CA 1
ATOM 781 C C . GLY A 1 96 ? -12.881 2.847 23.332 1.00 77.88 96 GLY A C 1
ATOM 782 O O . GLY A 1 96 ? -13.659 2.865 24.282 1.00 77.88 96 GLY A O 1
ATOM 783 N N . ASN A 1 97 ? -12.228 1.747 22.963 1.00 82.44 97 ASN A N 1
ATOM 784 C CA . ASN A 1 97 ? -12.429 0.437 23.571 1.00 82.44 97 ASN A CA 1
ATOM 785 C C . ASN A 1 97 ? -11.985 0.405 25.046 1.00 82.44 97 ASN A C 1
ATOM 787 O O . ASN A 1 97 ? -12.700 -0.110 25.903 1.00 82.44 97 ASN A O 1
ATOM 791 N N . ILE A 1 98 ? -10.849 1.030 25.384 1.00 82.69 98 ILE A N 1
ATOM 792 C CA . ILE A 1 98 ? -10.402 1.174 26.781 1.00 82.69 98 ILE A CA 1
ATOM 793 C C . ILE A 1 98 ? -11.414 1.987 27.594 1.00 82.69 98 ILE A C 1
ATOM 795 O O . ILE A 1 98 ? -11.729 1.610 28.722 1.00 82.69 98 ILE A O 1
ATOM 799 N N . PHE A 1 99 ? -11.942 3.081 27.038 1.00 78.25 99 PHE A N 1
ATOM 800 C CA . PHE A 1 99 ? -12.984 3.874 27.690 1.00 78.25 99 PHE A CA 1
ATOM 801 C C . PHE A 1 99 ? -14.265 3.049 27.883 1.00 78.25 99 PHE A C 1
ATOM 803 O O . PHE A 1 99 ? -14.774 2.986 28.996 1.00 78.25 99 PHE A O 1
ATOM 810 N N . GLN A 1 100 ? -14.760 2.355 26.860 1.00 81.56 100 GLN A N 1
ATOM 811 C CA . GLN A 1 100 ? -15.952 1.507 26.979 1.00 81.56 100 GLN A CA 1
ATOM 812 C C . GLN A 1 100 ? -15.780 0.426 28.050 1.00 81.56 100 GLN A C 1
ATOM 814 O O . GLN A 1 100 ? -16.621 0.310 28.939 1.00 81.56 100 GLN A O 1
ATOM 819 N N . ASN A 1 101 ? -14.655 -0.292 28.039 1.00 80.00 101 ASN A N 1
ATOM 820 C CA . ASN A 1 101 ? -14.359 -1.307 29.046 1.00 80.00 101 ASN A CA 1
ATOM 821 C C . ASN A 1 101 ? -14.263 -0.699 30.455 1.00 80.00 101 ASN A C 1
ATOM 823 O O . ASN A 1 101 ? -14.834 -1.222 31.410 1.00 80.00 101 ASN A O 1
ATOM 827 N N . LYS A 1 102 ? -13.600 0.459 30.584 1.00 84.81 102 LYS A N 1
ATOM 828 C CA . LYS A 1 102 ? -13.472 1.172 31.858 1.00 84.81 102 LYS A CA 1
ATOM 829 C C . LYS A 1 102 ? -14.780 1.791 32.326 1.00 84.81 102 LYS A C 1
ATOM 831 O O . LYS A 1 102 ? -14.843 2.092 33.500 1.00 84.81 102 LYS A O 1
ATOM 836 N N . TYR A 1 103 ? -15.793 2.017 31.492 1.00 87.12 103 TYR A N 1
ATOM 837 C CA . TYR A 1 103 ? -17.030 2.709 31.886 1.00 87.12 103 TYR A CA 1
ATOM 838 C C . TYR A 1 103 ? -18.298 1.847 31.786 1.00 87.12 103 TYR A C 1
ATOM 840 O O . TYR A 1 103 ? -19.357 2.289 32.224 1.00 87.12 103 TYR A O 1
ATOM 848 N N . TRP A 1 104 ? -18.208 0.592 31.331 1.00 89.38 104 TRP A N 1
ATOM 849 C CA .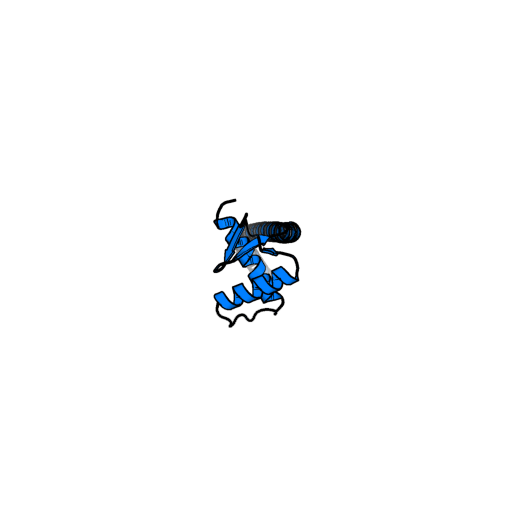 TRP A 1 104 ? -19.351 -0.332 31.276 1.00 89.38 104 TRP A CA 1
ATOM 850 C C . TRP A 1 104 ? -20.017 -0.518 32.649 1.00 89.38 104 TRP A C 1
ATOM 852 O O . TRP A 1 104 ? -21.225 -0.350 32.777 1.00 89.38 104 TRP A O 1
ATOM 862 N N . TRP A 1 105 ? -19.258 -0.757 33.715 1.00 88.94 105 TRP A N 1
ATOM 863 C CA . TRP A 1 105 ? -19.780 -0.822 35.090 1.00 88.94 105 TRP A CA 1
ATOM 864 C C . TRP A 1 105 ? -20.701 0.350 35.497 1.00 88.94 105 TRP A C 1
ATOM 866 O O . TRP A 1 105 ? -21.636 0.132 36.263 1.00 88.94 105 TRP A O 1
ATOM 876 N N . ILE A 1 106 ? -20.538 1.560 34.944 1.00 89.69 106 ILE A N 1
ATOM 877 C CA . ILE A 1 106 ? -21.462 2.680 35.203 1.00 89.69 106 ILE A CA 1
ATOM 878 C C . ILE A 1 106 ? -22.869 2.382 34.668 1.00 89.69 106 ILE A C 1
ATOM 880 O O . ILE A 1 106 ? -23.850 2.663 35.353 1.00 89.69 106 ILE A O 1
ATOM 884 N N . PHE A 1 107 ? -22.996 1.754 33.496 1.00 88.19 107 PHE A N 1
ATOM 885 C CA . PHE A 1 107 ? -24.297 1.307 32.984 1.00 88.19 107 PHE A CA 1
ATOM 886 C C . PHE A 1 107 ? -24.962 0.290 33.913 1.00 88.19 107 PHE A C 1
ATOM 888 O O . PHE A 1 107 ? -26.183 0.311 34.065 1.00 88.19 107 PHE A O 1
ATOM 895 N N . ILE A 1 108 ? -24.181 -0.582 34.555 1.00 91.12 108 ILE A N 1
ATOM 896 C CA . ILE A 1 108 ? -24.701 -1.548 35.533 1.00 91.12 108 ILE A CA 1
ATOM 897 C C . ILE A 1 108 ? -25.253 -0.804 36.754 1.00 91.12 108 ILE A C 1
ATOM 899 O O . ILE A 1 108 ? -26.372 -1.075 37.189 1.00 91.12 108 ILE A O 1
ATOM 903 N N . ILE A 1 109 ? -24.509 0.183 37.259 1.00 92.88 109 ILE A N 1
ATOM 904 C CA . ILE A 1 109 ? -24.921 1.013 38.398 1.00 92.88 109 ILE A CA 1
ATOM 905 C C . ILE A 1 109 ? -26.209 1.787 38.078 1.00 92.88 109 ILE A C 1
ATOM 907 O O . ILE A 1 109 ? -27.145 1.779 38.873 1.00 92.88 109 ILE A O 1
ATOM 911 N N . ILE A 1 110 ? -26.301 2.415 36.902 1.00 93.62 110 ILE A N 1
ATOM 912 C CA . ILE A 1 110 ? -27.501 3.154 36.478 1.00 93.62 110 ILE A CA 1
ATOM 913 C C . ILE A 1 110 ? -28.721 2.224 36.402 1.00 93.62 110 ILE A C 1
ATOM 915 O O . ILE A 1 110 ? -29.775 2.553 36.945 1.00 93.62 110 ILE A O 1
ATOM 919 N N . ASN A 1 111 ? -28.579 1.042 35.793 1.00 92.94 111 ASN A N 1
ATOM 920 C CA . ASN A 1 111 ? -29.670 0.065 35.706 1.00 92.94 111 ASN A CA 1
ATOM 921 C C . ASN A 1 111 ? -30.129 -0.436 37.083 1.00 92.94 111 ASN A C 1
ATOM 923 O O . ASN A 1 111 ? -31.325 -0.655 37.295 1.00 92.94 111 ASN A O 1
ATOM 927 N N . PHE A 1 112 ? -29.204 -0.579 38.032 1.00 93.94 112 PHE A N 1
ATOM 928 C CA . PHE A 1 112 ? -29.533 -0.937 39.408 1.00 93.94 112 PHE A CA 1
ATOM 929 C C . PHE A 1 112 ? -30.418 0.126 40.076 1.00 93.94 112 PHE A C 1
ATOM 931 O O . PHE A 1 112 ? -31.468 -0.206 40.627 1.00 93.94 112 PHE A O 1
ATOM 938 N N . PHE A 1 113 ? -30.062 1.410 39.960 1.00 95.44 113 PHE A N 1
ATOM 939 C CA . PHE A 1 113 ? -30.875 2.503 40.508 1.00 95.44 113 PHE A CA 1
ATOM 940 C C . PHE A 1 113 ? -32.244 2.629 39.832 1.00 95.44 113 PHE A C 1
ATOM 942 O O . PHE A 1 113 ? -33.243 2.824 40.524 1.00 95.44 113 PHE A O 1
ATOM 949 N N . ILE A 1 114 ? -32.315 2.468 38.507 1.00 93.75 114 ILE A N 1
ATOM 950 C CA . ILE A 1 114 ? -33.589 2.457 37.770 1.00 93.75 114 ILE A CA 1
ATOM 951 C C . ILE A 1 114 ? -34.489 1.324 38.279 1.00 93.75 114 ILE A C 1
ATOM 953 O O . ILE A 1 114 ? -35.670 1.544 38.536 1.00 93.75 114 ILE A O 1
ATOM 957 N N . SER A 1 115 ? -33.928 0.132 38.492 1.00 93.62 115 SER A N 1
ATOM 958 C CA . SER A 1 115 ? -34.680 -1.019 39.008 1.00 93.62 115 SER A CA 1
ATOM 959 C C . SER A 1 115 ? -35.233 -0.759 40.410 1.00 93.62 115 SER A C 1
ATOM 961 O O . SER A 1 115 ? -36.399 -1.048 40.674 1.00 93.62 115 SER A O 1
ATOM 963 N N . ILE A 1 116 ? -34.436 -0.154 41.299 1.00 92.69 116 ILE A N 1
ATOM 964 C CA . ILE A 1 116 ? -34.901 0.258 42.631 1.00 92.69 116 ILE A CA 1
ATOM 965 C C . ILE A 1 116 ? -36.047 1.266 42.513 1.00 92.69 116 ILE A C 1
ATOM 967 O O . ILE A 1 116 ? -37.074 1.092 43.167 1.00 92.69 116 ILE A O 1
ATOM 971 N N . ALA A 1 117 ? -35.902 2.291 41.672 1.00 91.56 117 ALA A N 1
ATOM 972 C CA . ALA A 1 117 ? -36.931 3.310 41.485 1.00 91.56 117 ALA A CA 1
ATOM 973 C C . ALA A 1 117 ? -38.259 2.703 41.000 1.00 91.56 117 ALA A C 1
ATOM 975 O O . ALA A 1 117 ? -39.311 3.029 41.546 1.00 91.56 117 ALA A O 1
ATOM 976 N N . ILE A 1 118 ? -38.212 1.767 40.045 1.00 93.44 118 ILE A N 1
ATOM 977 C CA . ILE A 1 118 ? -39.397 1.051 39.548 1.00 93.44 118 ILE A CA 1
ATOM 978 C C . ILE A 1 118 ? -40.074 0.257 40.671 1.00 93.44 118 ILE A C 1
ATOM 980 O O . ILE A 1 118 ? -41.292 0.332 40.819 1.00 93.44 118 ILE A O 1
ATOM 984 N N . VAL A 1 119 ? -39.307 -0.474 41.488 1.00 91.38 119 VAL A N 1
ATOM 985 C CA . VAL A 1 119 ? -39.857 -1.247 42.616 1.00 91.38 119 VAL A CA 1
ATOM 986 C C . VAL A 1 119 ? -40.506 -0.336 43.659 1.00 91.38 119 VAL A C 1
ATOM 988 O O . VAL A 1 119 ? -41.559 -0.675 44.193 1.00 91.38 119 VAL A O 1
ATOM 991 N N . PHE A 1 120 ? -39.908 0.820 43.951 1.00 87.69 120 PHE A N 1
ATOM 992 C CA . PHE A 1 120 ? -40.485 1.789 44.884 1.00 87.69 120 PHE A CA 1
ATOM 993 C C . PHE A 1 120 ? -41.783 2.404 44.356 1.00 87.69 120 PHE A C 1
ATOM 995 O O . PHE A 1 120 ? -42.751 2.484 45.106 1.00 87.69 120 PHE A O 1
ATOM 1002 N N . ILE A 1 121 ? -41.830 2.780 43.076 1.00 88.69 121 ILE A N 1
ATOM 1003 C CA . ILE A 1 121 ? -43.043 3.313 42.438 1.00 88.69 121 ILE A CA 1
ATOM 1004 C C . ILE A 1 121 ? -44.142 2.244 42.400 1.00 88.69 121 ILE A C 1
ATOM 1006 O O . ILE A 1 121 ? -45.275 2.520 42.777 1.00 88.69 121 ILE A O 1
ATOM 1010 N N . GLY A 1 122 ? -43.808 1.010 42.012 1.00 82.75 122 GLY A N 1
ATOM 1011 C CA . GLY A 1 122 ? -44.768 -0.093 41.925 1.00 82.75 122 GLY A CA 1
ATOM 1012 C C . GLY A 1 122 ? -45.314 -0.576 43.272 1.00 82.75 122 GLY A C 1
ATOM 1013 O O . GLY A 1 122 ? -46.348 -1.226 43.294 1.00 82.75 122 GLY A O 1
ATOM 1014 N N . LYS A 1 123 ? -44.647 -0.269 44.392 1.00 73.31 123 LYS A N 1
ATOM 1015 C CA . LYS A 1 123 ? -45.179 -0.514 45.745 1.00 73.31 123 LYS A CA 1
ATOM 1016 C C . LYS A 1 123 ? -46.089 0.601 46.261 1.00 73.31 123 LYS A C 1
ATOM 1018 O O . LYS A 1 123 ? -46.763 0.395 47.265 1.00 73.31 123 LYS A O 1
ATOM 1023 N N . PHE A 1 124 ? -46.031 1.781 45.650 1.00 64.88 124 PHE A N 1
ATOM 1024 C CA . PHE A 1 124 ? -46.797 2.956 46.068 1.00 64.88 124 PHE A CA 1
ATOM 1025 C C . PHE A 1 124 ? -48.099 3.134 45.268 1.00 64.88 124 PHE A C 1
ATOM 1027 O O . PHE A 1 124 ? -48.928 3.958 45.651 1.00 64.88 124 PHE A O 1
ATOM 1034 N N . LEU A 1 125 ? -48.258 2.381 44.173 1.00 57.59 125 LEU A N 1
ATOM 1035 C CA . LEU A 1 125 ? -49.473 2.270 43.360 1.00 57.59 125 LEU A CA 1
ATOM 1036 C C . LEU A 1 125 ? -50.331 1.090 43.838 1.00 57.59 125 LEU A C 1
ATOM 1038 O O . LEU A 1 125 ? -51.572 1.234 43.820 1.00 57.59 125 LEU A O 1
#